Protein AF-A0A5B7H146-F1 (afdb_monomer_lite)

Foldseek 3Di:
DVVVCPPPDPPDDDDDDPVNVVVVVVVVVLVVVPVVQDFDDDPDPDDGPSVVVSVVVVVVVVVVVPD

Sequence (67 aa):
MNIAVKGKKTSAPCVTSSLTASLLKMLDTICQWVDDILPIDQPQRYGNKAFRDFYSRLKEVKYSVNQ

InterPro domains:
  IPR004327 Phosphotyrosyl phosphatase activator, PTPA [PF03095] (2-61)
  IPR004327 Phosphotyrosyl phosphatase activator, PTPA [PTHR10012] (2-62)
  IPR037218 PTPA superfamily [SSF140984] (2-63)

pLDDT: mean 90.03, std 13.5, range [32.75, 97.12]

Structure (mmCIF, N/CA/C/O backbone):
data_AF-A0A5B7H146-F1
#
_entry.id   AF-A0A5B7H146-F1
#
loop_
_atom_site.group_PDB
_atom_site.id
_atom_site.type_symbol
_atom_site.label_atom_id
_atom_site.label_alt_id
_atom_site.label_comp_id
_atom_site.label_asym_id
_atom_site.label_entity_id
_atom_site.label_seq_id
_atom_site.pdbx_PDB_ins_code
_atom_site.Cartn_x
_atom_site.Cartn_y
_atom_site.Cartn_z
_atom_site.occupancy
_atom_site.B_iso_or_equiv
_atom_site.auth_seq_id
_atom_site.auth_comp_id
_atom_site.auth_asym_id
_atom_site.auth_atom_id
_atom_site.pdbx_PDB_model_num
ATOM 1 N N . MET A 1 1 ? 16.233 8.339 -13.971 1.00 79.50 1 MET A N 1
ATOM 2 C CA . MET A 1 1 ? 14.924 7.811 -14.427 1.00 79.50 1 MET A CA 1
ATOM 3 C C . MET A 1 1 ? 14.258 8.688 -15.489 1.00 79.50 1 MET A C 1
ATOM 5 O O . MET A 1 1 ? 13.866 8.130 -16.500 1.00 79.50 1 MET A O 1
ATOM 9 N N . ASN A 1 2 ? 14.196 10.020 -15.335 1.00 91.25 2 ASN A N 1
ATOM 10 C CA . ASN A 1 2 ? 13.470 10.936 -16.241 1.00 91.25 2 ASN A CA 1
ATOM 11 C C . ASN A 1 2 ? 13.723 10.716 -17.755 1.00 91.25 2 ASN A C 1
ATOM 13 O O . ASN A 1 2 ? 12.797 10.414 -18.501 1.00 91.25 2 ASN A O 1
ATOM 17 N N . ILE A 1 3 ? 14.979 10.776 -18.213 1.00 96.56 3 ILE A N 1
ATOM 18 C CA . ILE A 1 3 ? 15.299 10.621 -19.647 1.00 96.56 3 ILE A CA 1
ATOM 19 C C . ILE A 1 3 ? 14.947 9.224 -20.179 1.00 96.56 3 ILE A C 1
ATOM 21 O O . ILE A 1 3 ? 14.426 9.097 -21.281 1.00 96.56 3 ILE A O 1
ATOM 25 N N . ALA A 1 4 ? 15.167 8.178 -19.381 1.00 91.44 4 ALA A N 1
ATOM 26 C CA . ALA A 1 4 ? 14.958 6.793 -19.798 1.00 91.44 4 ALA A CA 1
ATOM 27 C C . ALA A 1 4 ? 13.481 6.436 -20.055 1.00 91.44 4 ALA A C 1
ATOM 29 O O . ALA A 1 4 ? 13.212 5.471 -20.775 1.00 91.44 4 ALA A O 1
ATOM 30 N N . VAL A 1 5 ? 12.537 7.192 -19.484 1.00 93.38 5 VAL A N 1
ATOM 31 C CA . VAL A 1 5 ? 11.086 6.959 -19.611 1.00 93.38 5 VAL A CA 1
ATOM 32 C C . VAL A 1 5 ? 10.372 8.019 -20.456 1.00 93.38 5 VAL A C 1
ATOM 34 O O . VAL A 1 5 ? 9.190 7.865 -20.758 1.00 93.38 5 VAL A O 1
ATOM 37 N N . LYS A 1 6 ? 11.069 9.084 -20.876 1.00 95.94 6 LYS A N 1
ATOM 38 C CA . LYS A 1 6 ? 10.480 10.183 -21.652 1.00 95.94 6 LYS A CA 1
ATOM 39 C C . LYS A 1 6 ? 9.876 9.663 -22.962 1.00 95.94 6 LYS A C 1
ATOM 41 O O . LYS A 1 6 ? 10.548 8.989 -23.735 1.00 95.94 6 LYS A O 1
ATOM 46 N N . GLY A 1 7 ? 8.604 9.984 -23.204 1.00 95.50 7 GLY A N 1
ATOM 47 C CA . GLY A 1 7 ? 7.877 9.586 -24.417 1.00 95.50 7 GLY A CA 1
ATOM 48 C C . GLY A 1 7 ? 7.465 8.108 -24.482 1.00 95.50 7 GLY A C 1
ATOM 49 O O . GLY A 1 7 ? 6.889 7.693 -25.485 1.00 95.50 7 GLY A O 1
ATOM 50 N N . LYS A 1 8 ? 7.724 7.308 -23.438 1.00 95.12 8 LYS A N 1
ATOM 51 C CA . LYS A 1 8 ? 7.280 5.910 -23.360 1.00 95.12 8 LYS A CA 1
ATOM 52 C C . LYS A 1 8 ? 5.928 5.820 -22.656 1.00 95.12 8 LYS A C 1
ATOM 54 O O . LYS A 1 8 ? 5.689 6.504 -21.664 1.00 95.12 8 LYS A O 1
ATOM 59 N N . LYS A 1 9 ? 5.047 4.955 -23.163 1.00 96.38 9 LYS A N 1
ATOM 60 C CA . LYS A 1 9 ? 3.780 4.617 -22.496 1.00 96.38 9 LYS A CA 1
ATOM 61 C C . LYS A 1 9 ? 4.060 3.796 -21.237 1.00 96.38 9 LYS A C 1
ATOM 63 O O . LYS A 1 9 ? 5.016 3.027 -21.209 1.00 96.38 9 LYS A O 1
ATOM 68 N N . THR A 1 10 ? 3.187 3.891 -20.240 1.00 93.69 10 THR A N 1
ATOM 69 C CA . THR A 1 10 ? 3.248 3.045 -19.034 1.00 93.69 10 THR A CA 1
ATOM 70 C C . THR A 1 10 ? 3.039 1.562 -19.343 1.00 93.69 10 THR A C 1
ATOM 72 O O . THR A 1 10 ? 3.584 0.717 -18.647 1.00 93.69 10 THR A O 1
ATOM 75 N N . SER A 1 11 ? 2.308 1.246 -20.415 1.00 95.00 11 SER A N 1
ATOM 76 C CA . SER A 1 11 ? 2.096 -0.116 -20.918 1.00 95.00 11 SER A CA 1
ATOM 77 C C . SER A 1 11 ? 3.171 -0.602 -21.896 1.00 95.00 11 SER A C 1
ATOM 79 O O . SER A 1 11 ? 3.037 -1.688 -22.459 1.00 95.00 11 SER A O 1
ATOM 81 N N . ALA A 1 12 ? 4.212 0.197 -22.162 1.00 94.44 12 ALA A N 1
ATOM 82 C CA . ALA A 1 12 ? 5.285 -0.228 -23.051 1.00 94.44 12 ALA A CA 1
ATOM 83 C C . ALA A 1 12 ? 6.030 -1.429 -22.435 1.00 94.44 12 ALA A C 1
ATOM 85 O O . ALA A 1 12 ? 6.359 -1.377 -21.248 1.00 94.44 12 ALA A O 1
ATOM 86 N N . PRO A 1 13 ? 6.347 -2.478 -23.218 1.00 92.19 13 PRO A N 1
ATOM 87 C CA . PRO A 1 1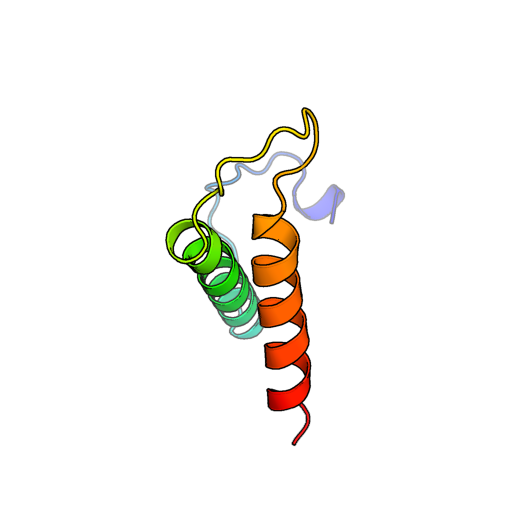3 ? 7.165 -3.582 -22.735 1.00 92.19 13 PRO A CA 1
ATOM 88 C C . PRO A 1 13 ? 8.490 -3.073 -22.162 1.00 92.19 13 PRO A C 1
ATOM 90 O O . PRO A 1 13 ? 9.157 -2.222 -22.758 1.00 92.19 13 PRO A O 1
ATOM 93 N N . CYS A 1 14 ? 8.878 -3.590 -21.002 1.00 91.12 14 CYS A N 1
ATOM 94 C CA . CYS A 1 14 ? 10.125 -3.241 -20.340 1.00 91.12 14 CYS A CA 1
ATOM 95 C C . CYS A 1 14 ? 10.778 -4.487 -19.740 1.00 91.12 14 CYS A C 1
ATOM 97 O O . CYS A 1 14 ? 10.145 -5.530 -19.581 1.00 91.12 14 CYS A O 1
ATOM 99 N N . VAL A 1 15 ? 12.070 -4.385 -19.436 1.00 90.50 15 VAL A N 1
ATOM 100 C CA . VAL A 1 15 ? 12.800 -5.480 -18.798 1.00 90.50 15 VAL A CA 1
ATOM 101 C C . VAL A 1 15 ? 12.324 -5.614 -17.356 1.00 90.50 15 VAL A C 1
ATOM 103 O O . VAL A 1 15 ? 12.484 -4.690 -16.559 1.00 90.50 15 VAL A O 1
ATOM 106 N N . THR A 1 16 ? 11.790 -6.783 -17.019 1.00 91.38 16 THR A N 1
ATOM 107 C CA . THR A 1 16 ? 11.444 -7.165 -15.649 1.00 91.38 16 THR A CA 1
ATOM 108 C C . THR A 1 16 ? 12.554 -8.040 -15.078 1.00 91.38 16 THR A C 1
ATOM 110 O O . THR A 1 16 ? 12.772 -9.160 -15.539 1.00 91.38 16 THR A O 1
ATOM 113 N N . SER A 1 17 ? 13.269 -7.535 -14.077 1.00 95.62 17 SER A N 1
ATOM 114 C CA . SER A 1 17 ? 14.243 -8.314 -13.312 1.00 95.62 17 SER A CA 1
ATOM 115 C C . SER A 1 17 ? 13.585 -8.999 -12.112 1.00 95.62 17 SER A C 1
ATOM 117 O O . SER A 1 17 ? 12.512 -8.589 -11.654 1.00 95.62 17 SER A O 1
ATOM 119 N N . SER A 1 18 ? 14.262 -10.003 -11.551 1.00 95.75 18 SER A N 1
ATOM 120 C CA . SER A 1 18 ? 13.840 -10.652 -10.302 1.00 95.75 18 SER A CA 1
ATOM 121 C C . SER A 1 18 ? 13.650 -9.643 -9.166 1.00 95.75 18 SER A C 1
ATOM 123 O O . SER A 1 18 ? 12.661 -9.714 -8.446 1.00 95.75 18 SER A O 1
ATOM 125 N N . LEU A 1 19 ? 14.534 -8.645 -9.058 1.00 95.25 19 LEU A N 1
ATOM 126 C CA . LEU A 1 19 ? 14.411 -7.577 -8.066 1.00 95.25 19 LEU A CA 1
ATOM 127 C C . LEU A 1 19 ? 13.134 -6.750 -8.268 1.00 95.25 19 LEU A C 1
ATOM 129 O O . LEU A 1 19 ? 12.410 -6.508 -7.306 1.00 95.25 19 LEU A O 1
ATOM 133 N N . THR A 1 20 ? 12.827 -6.340 -9.505 1.00 95.12 20 THR A N 1
ATOM 134 C CA . THR A 1 20 ? 11.592 -5.584 -9.776 1.00 95.12 20 THR A CA 1
ATOM 135 C C . THR A 1 20 ? 10.338 -6.408 -9.489 1.00 95.12 20 THR A C 1
ATOM 137 O O . THR A 1 20 ? 9.390 -5.871 -8.928 1.00 95.12 20 THR A O 1
ATOM 140 N N . ALA A 1 21 ? 10.350 -7.713 -9.781 1.00 95.19 21 ALA A N 1
ATOM 141 C CA . ALA A 1 21 ? 9.241 -8.607 -9.453 1.00 95.19 21 ALA A CA 1
ATOM 142 C C . ALA A 1 21 ? 9.053 -8.763 -7.931 1.00 95.19 21 ALA A C 1
ATOM 144 O O . ALA A 1 21 ? 7.929 -8.691 -7.441 1.00 95.19 21 ALA A O 1
ATOM 145 N N . SER A 1 22 ? 10.142 -8.901 -7.167 1.00 94.62 22 SER A N 1
ATOM 146 C CA . SER A 1 22 ? 10.086 -8.953 -5.700 1.00 94.62 22 SER A CA 1
ATOM 147 C C . SER A 1 22 ? 9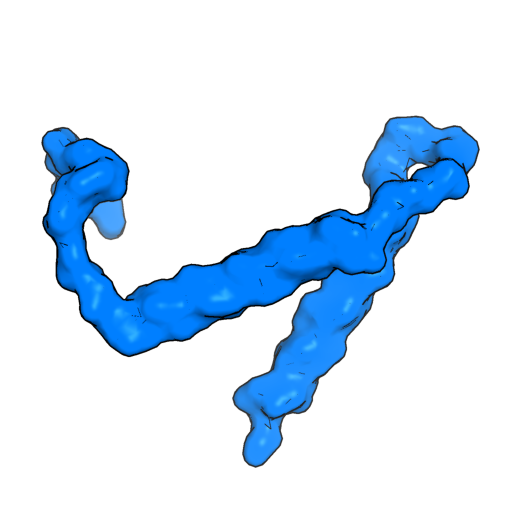.564 -7.652 -5.085 1.00 94.62 22 SER A C 1
ATOM 149 O O . SER A 1 22 ? 8.790 -7.698 -4.131 1.00 94.62 22 SER A O 1
ATOM 151 N N . LEU A 1 23 ? 9.940 -6.494 -5.642 1.00 95.50 23 LEU A N 1
ATOM 152 C CA . LEU A 1 23 ? 9.407 -5.197 -5.212 1.00 95.50 23 LEU A CA 1
ATOM 153 C C . LEU A 1 23 ? 7.903 -5.083 -5.482 1.00 95.50 23 LEU A C 1
ATOM 155 O O . LEU A 1 23 ? 7.176 -4.624 -4.606 1.00 95.50 23 LEU A O 1
ATOM 159 N N . LEU A 1 24 ? 7.431 -5.533 -6.650 1.00 95.69 24 LEU A N 1
ATOM 160 C CA . LEU A 1 24 ? 5.997 -5.574 -6.957 1.00 95.69 24 LEU A CA 1
ATOM 161 C C . LEU A 1 24 ? 5.248 -6.468 -5.964 1.00 95.69 24 LEU A C 1
ATOM 163 O O . LEU A 1 24 ? 4.299 -6.009 -5.343 1.00 95.69 24 LEU A O 1
ATOM 167 N N . LYS A 1 25 ? 5.750 -7.681 -5.699 1.00 95.75 25 LYS A N 1
ATOM 168 C CA . LYS A 1 25 ? 5.150 -8.598 -4.717 1.00 95.75 25 LYS A CA 1
ATOM 169 C C . LYS A 1 25 ? 5.084 -8.002 -3.305 1.00 95.75 25 LYS A C 1
ATOM 171 O O . LYS A 1 25 ? 4.106 -8.205 -2.587 1.00 95.75 25 LYS A O 1
ATOM 176 N N . MET A 1 26 ? 6.124 -7.277 -2.891 1.00 94.94 26 MET A N 1
ATOM 177 C CA . MET A 1 26 ? 6.131 -6.562 -1.613 1.00 94.94 26 MET A CA 1
ATOM 178 C C . MET A 1 26 ? 5.040 -5.484 -1.577 1.00 94.94 26 MET A C 1
ATOM 180 O O . MET A 1 26 ? 4.317 -5.393 -0.589 1.00 94.94 26 MET A O 1
ATOM 184 N N . LEU A 1 27 ? 4.897 -4.692 -2.644 1.00 96.75 27 LEU A N 1
ATOM 185 C CA . LEU A 1 27 ? 3.846 -3.676 -2.745 1.00 96.75 27 LEU A CA 1
ATOM 186 C C . LEU A 1 27 ? 2.449 -4.305 -2.746 1.00 96.75 27 LEU A C 1
ATOM 188 O O . LEU A 1 27 ? 1.592 -3.826 -2.013 1.00 96.75 27 LEU A O 1
ATOM 192 N N . A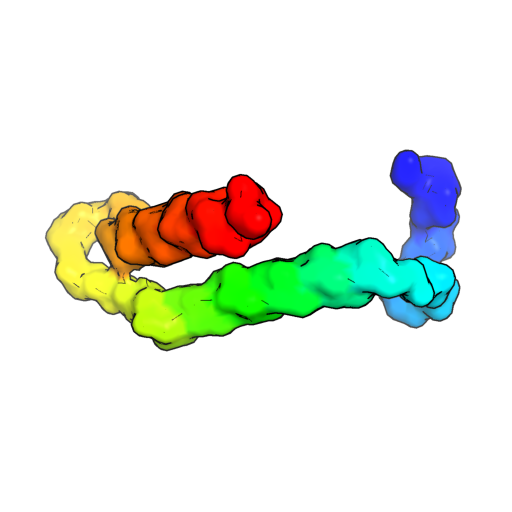SP A 1 28 ? 2.244 -5.408 -3.469 1.00 97.12 28 ASP A N 1
ATOM 193 C CA . ASP A 1 28 ? 0.978 -6.152 -3.472 1.00 97.12 28 ASP A CA 1
ATOM 194 C C . ASP A 1 28 ? 0.617 -6.650 -2.065 1.00 97.12 28 ASP A C 1
ATOM 196 O O . ASP A 1 28 ? -0.529 -6.545 -1.637 1.00 97.12 28 ASP A O 1
ATOM 200 N N . THR A 1 29 ? 1.610 -7.120 -1.302 1.00 95.25 29 THR A N 1
ATOM 201 C CA . THR A 1 29 ? 1.419 -7.559 0.092 1.00 95.25 29 THR A CA 1
ATOM 202 C C . THR A 1 29 ? 0.988 -6.396 0.988 1.00 95.25 29 THR A C 1
ATOM 204 O O . THR A 1 29 ? 0.082 -6.544 1.804 1.00 95.25 29 THR A O 1
ATOM 207 N N . ILE A 1 30 ? 1.613 -5.226 0.822 1.00 95.50 30 ILE A N 1
ATOM 208 C CA . ILE A 1 30 ? 1.252 -4.010 1.562 1.00 95.50 30 ILE A CA 1
ATOM 209 C C . ILE A 1 30 ? -0.157 -3.543 1.170 1.00 95.50 30 ILE A C 1
ATOM 211 O O . ILE A 1 30 ? -0.924 -3.145 2.043 1.00 95.50 30 ILE A O 1
ATOM 215 N N . CYS A 1 31 ? -0.521 -3.617 -0.113 1.00 96.19 31 CYS A N 1
ATOM 216 C CA . CYS A 1 31 ? -1.867 -3.295 -0.587 1.00 96.19 31 CYS A CA 1
ATOM 217 C C . CYS A 1 31 ? -2.921 -4.232 0.014 1.00 96.19 31 CYS A C 1
ATOM 219 O O . CYS A 1 31 ? -3.947 -3.745 0.476 1.00 96.19 31 CYS A O 1
ATOM 221 N N . GLN A 1 32 ? -2.649 -5.538 0.092 1.00 96.50 32 GLN A N 1
ATOM 222 C CA . GLN A 1 32 ? -3.578 -6.515 0.670 1.00 96.50 32 GLN A CA 1
ATOM 223 C C . GLN A 1 32 ? -3.927 -6.204 2.133 1.00 96.50 32 GLN A C 1
ATOM 225 O O . GLN A 1 32 ? -5.052 -6.433 2.569 1.00 96.50 32 GLN A O 1
ATOM 230 N N . TRP A 1 33 ? -2.998 -5.625 2.899 1.00 96.31 33 TRP A N 1
ATOM 231 C CA . TRP A 1 33 ? -3.279 -5.245 4.284 1.00 96.31 33 TRP A CA 1
ATOM 232 C C . TRP A 1 33 ? -4.307 -4.123 4.420 1.00 96.31 33 TRP A C 1
ATOM 234 O O . TRP A 1 33 ? -4.864 -3.967 5.501 1.00 96.31 33 TRP A O 1
ATOM 244 N N . VAL A 1 34 ? -4.560 -3.338 3.368 1.00 95.44 34 VAL A N 1
ATOM 245 C CA . VAL A 1 34 ? -5.642 -2.342 3.377 1.00 95.44 34 VAL A CA 1
ATOM 246 C C . VAL A 1 34 ? -7.003 -3.035 3.459 1.00 95.44 34 VAL A C 1
ATOM 248 O O . VAL A 1 34 ? -7.878 -2.552 4.173 1.00 95.44 34 VAL A O 1
ATOM 251 N N . ASP A 1 35 ? -7.157 -4.184 2.798 1.00 95.75 35 ASP A N 1
ATOM 252 C CA . ASP A 1 35 ? -8.382 -4.987 2.869 1.00 95.75 35 ASP A CA 1
ATOM 253 C C . ASP A 1 35 ? -8.501 -5.713 4.218 1.00 95.75 35 ASP A C 1
ATOM 255 O O . ASP A 1 35 ? -9.594 -5.834 4.771 1.00 95.75 35 ASP A O 1
ATOM 259 N N . ASP A 1 36 ? -7.372 -6.156 4.782 1.00 96.00 36 ASP A N 1
ATOM 260 C CA . ASP A 1 36 ? -7.344 -6.847 6.077 1.00 96.00 36 ASP A CA 1
ATOM 261 C C . ASP A 1 36 ? -7.587 -5.904 7.270 1.00 96.00 36 ASP A C 1
ATOM 263 O O . ASP A 1 36 ? -8.050 -6.336 8.328 1.00 96.00 36 ASP A O 1
ATOM 267 N N . ILE A 1 37 ? -7.199 -4.630 7.145 1.00 95.81 37 ILE A N 1
ATOM 268 C CA . ILE A 1 37 ? -7.186 -3.644 8.233 1.00 95.81 37 ILE A CA 1
ATOM 269 C C . ILE A 1 37 ? -8.224 -2.572 7.923 1.00 95.81 37 ILE A C 1
ATOM 271 O O . ILE A 1 37 ? -7.927 -1.473 7.446 1.00 95.81 37 ILE A O 1
ATOM 275 N N . LEU A 1 38 ? -9.474 -2.931 8.204 1.00 95.06 38 LEU A N 1
ATOM 276 C CA . LEU A 1 38 ? -10.624 -2.085 7.929 1.00 95.06 38 LEU A CA 1
ATOM 277 C C . LEU A 1 38 ? -10.576 -0.773 8.733 1.00 95.06 38 LEU A C 1
ATOM 279 O O . LEU A 1 38 ? -10.118 -0.755 9.880 1.00 95.06 38 LEU A O 1
ATOM 283 N N . PRO A 1 39 ? -11.101 0.332 8.176 1.00 94.56 39 PRO A N 1
ATOM 284 C CA . PRO A 1 39 ? -11.290 1.565 8.924 1.00 94.56 39 PRO A CA 1
ATOM 285 C C . PRO A 1 39 ? -12.165 1.326 10.156 1.00 94.56 39 PRO A C 1
ATOM 287 O O . PRO A 1 39 ? -13.222 0.705 10.062 1.00 94.56 39 PRO A O 1
ATOM 290 N N . ILE A 1 40 ? -11.758 1.868 11.303 1.00 95.31 40 ILE A N 1
ATOM 291 C CA . ILE A 1 40 ? -12.576 1.808 12.518 1.00 95.31 40 ILE A CA 1
ATOM 292 C C . ILE A 1 40 ? -13.482 3.029 12.626 1.00 95.31 40 ILE A C 1
ATOM 294 O O . ILE A 1 40 ? -13.099 4.128 12.210 1.00 95.31 40 ILE A O 1
ATOM 298 N N . ASP A 1 41 ? -14.655 2.851 13.229 1.00 95.06 41 ASP A N 1
ATOM 299 C CA . ASP A 1 41 ? -15.478 3.990 13.619 1.00 95.06 41 ASP A CA 1
ATOM 300 C C . ASP A 1 41 ? -14.767 4.788 14.721 1.00 95.06 41 ASP A C 1
ATOM 302 O O . ASP A 1 41 ? -14.232 4.233 15.687 1.00 95.06 41 ASP A O 1
ATOM 306 N N . GLN A 1 42 ? -14.694 6.105 14.544 1.00 92.88 42 GLN A N 1
ATOM 307 C CA . GLN A 1 42 ? -13.997 6.982 15.471 1.00 92.88 42 GLN A CA 1
ATOM 308 C C . GLN A 1 42 ? -14.570 8.405 15.454 1.00 92.88 42 GLN A C 1
ATOM 310 O O . GLN A 1 42 ? -14.840 8.960 14.391 1.00 92.88 42 GLN A O 1
ATOM 315 N N . PRO A 1 43 ? -14.624 9.080 16.617 1.00 90.44 43 PRO A N 1
ATOM 316 C CA . PRO A 1 43 ? -15.083 10.469 16.702 1.00 90.44 43 PRO A CA 1
ATOM 317 C C . PRO A 1 43 ? -14.094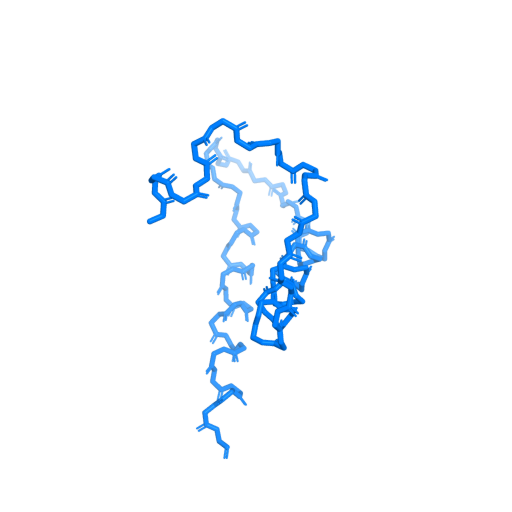 11.473 16.081 1.00 90.44 43 PRO A C 1
ATOM 319 O O . PRO A 1 43 ? -14.410 12.646 15.894 1.00 90.44 43 PRO A O 1
ATOM 322 N N . GLN A 1 44 ? -12.863 11.042 15.787 1.00 90.56 44 GLN A N 1
ATOM 323 C CA . GLN A 1 44 ? -11.808 11.890 15.242 1.00 90.56 44 GLN A CA 1
ATOM 324 C C . GLN A 1 44 ? -11.980 12.096 13.729 1.00 90.56 44 GLN A C 1
ATOM 326 O O . GLN A 1 44 ? -11.922 11.145 12.952 1.00 90.56 44 GLN A O 1
ATOM 331 N N . ARG A 1 45 ? -12.076 13.365 13.312 1.00 91.88 45 ARG A N 1
ATOM 332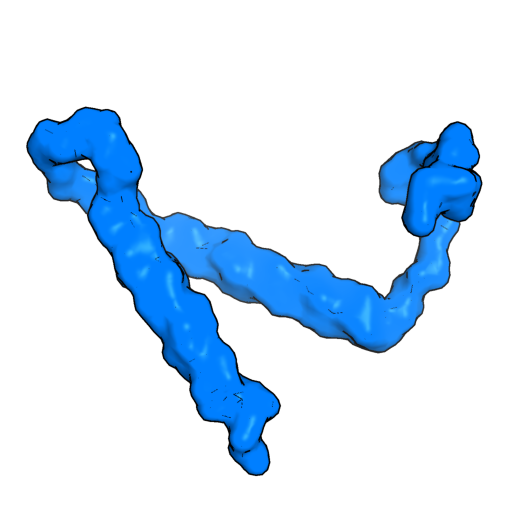 C CA . ARG A 1 45 ? -12.340 13.784 11.922 1.00 91.88 45 ARG A CA 1
ATOM 333 C C . ARG A 1 45 ? -11.230 13.463 10.910 1.00 91.88 45 ARG A C 1
ATOM 335 O O . ARG A 1 45 ? -11.522 13.305 9.731 1.00 91.88 45 ARG A O 1
ATOM 342 N N . TYR A 1 46 ? -9.971 13.402 11.339 1.00 92.38 46 TYR A N 1
ATOM 343 C CA . TYR A 1 46 ? -8.824 13.202 10.444 1.00 92.38 46 TYR A CA 1
ATOM 344 C C . TYR A 1 46 ? -8.031 11.961 10.820 1.00 92.38 46 TYR A C 1
ATOM 346 O O . TYR A 1 46 ? -7.745 11.770 11.999 1.00 92.38 46 TYR A O 1
ATOM 354 N N . GLY A 1 47 ? -7.604 11.198 9.810 1.00 92.19 47 GLY A N 1
ATOM 355 C CA . GLY A 1 47 ? -6.734 10.031 9.958 1.00 92.19 47 GLY A CA 1
ATOM 356 C C . GLY A 1 47 ? -7.405 8.892 10.721 1.00 92.19 47 GLY A C 1
ATOM 357 O O . GLY A 1 47 ? -7.562 8.958 11.940 1.00 92.19 47 GLY A O 1
ATOM 358 N N . ASN A 1 48 ? -7.780 7.824 10.018 1.00 96.31 48 ASN A N 1
ATOM 359 C CA . ASN A 1 48 ? -8.346 6.654 10.677 1.00 96.31 48 ASN A CA 1
ATOM 360 C C . ASN A 1 48 ? -7.278 5.953 11.535 1.00 96.31 48 ASN A C 1
ATOM 362 O O . ASN A 1 48 ? -6.168 5.695 11.066 1.00 96.31 48 ASN A O 1
ATOM 366 N N . LYS A 1 49 ? -7.601 5.643 12.792 1.00 94.94 49 LYS A N 1
ATOM 367 C CA . LYS A 1 49 ? -6.679 4.992 13.730 1.00 94.94 49 LYS A CA 1
ATOM 368 C C . LYS A 1 49 ? -6.260 3.590 13.288 1.00 94.94 49 LYS A C 1
ATOM 370 O O . LYS A 1 49 ? -5.166 3.194 13.676 1.00 94.94 49 LYS A O 1
ATOM 375 N N . ALA A 1 50 ? -7.024 2.922 12.419 1.00 96.38 50 ALA A N 1
ATOM 376 C CA . ALA A 1 50 ? -6.634 1.663 11.778 1.00 96.38 50 ALA A CA 1
ATOM 377 C C . ALA A 1 50 ? -5.281 1.764 11.040 1.00 96.38 50 ALA A C 1
ATOM 379 O O . ALA A 1 50 ? -4.541 0.788 10.936 1.00 96.38 50 ALA A O 1
ATOM 380 N N . PHE A 1 51 ? -4.873 2.970 10.617 1.00 96.19 51 PHE A N 1
ATOM 381 C CA . PHE A 1 51 ? -3.539 3.198 10.053 1.00 96.19 51 PHE A CA 1
ATOM 382 C C . PHE A 1 51 ? -2.399 2.827 11.020 1.00 96.19 51 PHE A C 1
ATOM 384 O O . PHE A 1 51 ? -1.314 2.446 10.584 1.00 96.19 51 PHE A O 1
ATOM 391 N N . ARG A 1 52 ? -2.616 2.916 12.339 1.00 95.62 52 ARG A N 1
ATOM 392 C CA . ARG A 1 52 ? -1.616 2.503 13.338 1.00 95.62 52 ARG A CA 1
ATOM 393 C C . ARG A 1 52 ? -1.380 1.000 13.306 1.00 95.62 52 ARG A C 1
ATOM 395 O O . ARG A 1 52 ? -0.234 0.581 13.460 1.00 95.62 52 ARG A O 1
ATOM 402 N N . ASP A 1 53 ? -2.431 0.223 13.075 1.00 95.75 53 ASP A N 1
ATOM 403 C CA . ASP A 1 53 ? -2.358 -1.234 12.988 1.00 95.75 53 ASP A CA 1
ATOM 404 C C . ASP A 1 53 ? -1.684 -1.638 11.674 1.00 95.75 53 ASP A C 1
ATOM 406 O O . ASP A 1 53 ? -0.737 -2.425 11.679 1.00 95.75 53 ASP A O 1
ATOM 410 N N . PHE A 1 54 ? -2.057 -0.978 10.571 1.00 96.62 54 PHE A N 1
ATOM 411 C CA . PHE A 1 54 ? -1.383 -1.109 9.275 1.00 96.62 54 PHE A CA 1
ATOM 412 C C . PHE A 1 54 ? 0.120 -0.829 9.371 1.00 96.62 54 PHE A C 1
ATOM 414 O O . PHE A 1 54 ? 0.950 -1.637 8.948 1.00 96.62 54 PHE A O 1
ATOM 421 N N . TYR A 1 55 ? 0.497 0.292 9.986 1.00 95.44 55 TYR A N 1
ATOM 422 C CA . TYR A 1 55 ? 1.899 0.666 10.140 1.00 95.44 55 TYR A CA 1
ATOM 423 C C . TYR A 1 55 ? 2.655 -0.246 11.116 1.00 95.44 55 TYR A C 1
ATOM 425 O O . TYR A 1 55 ? 3.843 -0.511 10.924 1.00 95.44 55 TYR A O 1
ATOM 433 N N . SER A 1 56 ? 1.995 -0.739 12.166 1.00 95.00 56 SER A N 1
ATOM 434 C CA . SER A 1 56 ? 2.604 -1.691 13.102 1.00 95.00 56 SER A CA 1
ATOM 435 C C . SER A 1 56 ? 2.938 -3.010 12.414 1.00 95.00 56 SER A C 1
ATOM 437 O O . SER A 1 56 ? 4.081 -3.453 12.516 1.00 95.00 56 SER A O 1
ATOM 439 N N . ARG A 1 57 ? 2.022 -3.543 11.595 1.00 94.19 57 ARG A N 1
ATOM 440 C CA . ARG A 1 57 ? 2.272 -4.736 10.772 1.00 94.19 57 ARG A CA 1
ATOM 441 C C . ARG A 1 57 ? 3.453 -4.541 9.815 1.00 94.19 57 ARG A C 1
ATOM 443 O O . ARG A 1 57 ? 4.327 -5.399 9.731 1.00 94.19 57 ARG A O 1
ATOM 450 N N . LEU A 1 58 ? 3.547 -3.380 9.158 1.00 93.00 58 LEU A N 1
ATOM 451 C CA . LEU A 1 58 ? 4.694 -3.053 8.300 1.00 93.00 58 LEU A CA 1
ATOM 452 C C . LEU A 1 58 ? 6.025 -3.061 9.069 1.00 93.00 58 LEU A C 1
ATOM 454 O O . LEU A 1 58 ? 7.030 -3.568 8.565 1.00 93.00 58 LEU A O 1
ATOM 458 N N . LYS A 1 59 ? 6.051 -2.503 10.287 1.00 92.75 59 LYS A N 1
ATOM 459 C CA . LYS A 1 59 ? 7.254 -2.521 11.132 1.00 92.75 59 LYS A CA 1
ATOM 460 C C . LYS A 1 59 ? 7.652 -3.941 11.517 1.00 92.75 59 LYS A C 1
ATOM 462 O O . LYS A 1 59 ? 8.840 -4.232 11.496 1.00 92.75 59 LYS A O 1
ATOM 467 N N . GLU A 1 60 ? 6.701 -4.806 11.850 1.00 89.69 60 GLU A N 1
ATOM 468 C CA . GLU A 1 60 ? 6.970 -6.195 12.247 1.00 89.69 60 GLU A CA 1
ATOM 469 C C . GLU A 1 60 ? 7.638 -6.997 11.124 1.00 89.69 60 GLU A C 1
ATOM 471 O O . GLU A 1 60 ? 8.654 -7.652 11.363 1.00 89.69 60 GLU A O 1
ATOM 476 N N . VAL A 1 61 ? 7.162 -6.850 9.882 1.00 81.56 61 VAL A N 1
ATOM 477 C CA . VAL A 1 61 ? 7.755 -7.510 8.702 1.00 81.56 61 VAL A CA 1
ATOM 478 C C . VAL A 1 61 ? 9.224 -7.120 8.487 1.00 81.56 61 VAL A C 1
ATOM 480 O O . VAL A 1 61 ? 10.028 -7.933 8.031 1.00 81.56 61 VAL A O 1
ATOM 483 N N . LYS A 1 62 ? 9.628 -5.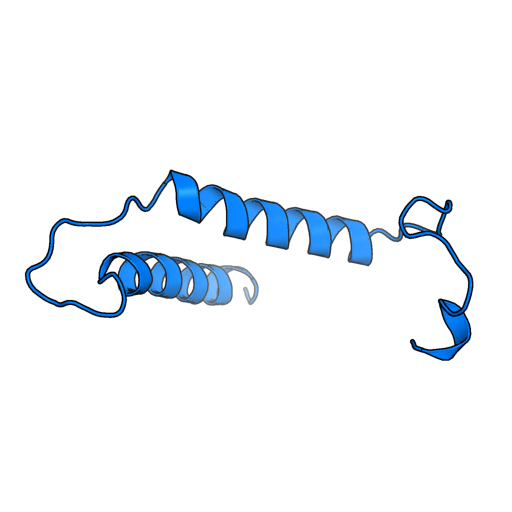900 8.866 1.00 62.72 62 LYS A N 1
ATOM 484 C CA . LYS A 1 62 ? 11.028 -5.453 8.755 1.00 62.72 62 LYS A CA 1
ATOM 485 C C . LYS A 1 62 ? 11.991 -6.276 9.625 1.00 62.72 62 LYS A C 1
ATOM 487 O O . LYS A 1 62 ? 13.164 -6.406 9.266 1.00 62.72 62 LYS A O 1
ATOM 492 N N . TYR A 1 63 ? 11.527 -6.829 10.745 1.00 53.91 63 TYR A N 1
ATOM 493 C CA . TYR A 1 63 ? 12.368 -7.616 11.654 1.00 53.91 63 TYR A CA 1
ATOM 494 C C . TYR A 1 63 ? 12.554 -9.068 11.196 1.00 53.91 63 TYR A C 1
ATOM 496 O O . TYR A 1 63 ? 13.494 -9.717 11.637 1.00 53.91 63 TYR A O 1
ATOM 504 N N . SER A 1 64 ? 11.717 -9.562 10.280 1.00 53.53 64 SER A N 1
ATOM 505 C CA . SER A 1 64 ? 11.766 -10.943 9.775 1.00 53.53 64 SER A CA 1
ATOM 506 C C . SER A 1 64 ? 12.713 -11.130 8.583 1.00 53.53 64 SER A C 1
ATOM 508 O O . SER A 1 64 ? 13.062 -12.254 8.253 1.00 53.53 64 SER A O 1
ATOM 510 N N . VAL A 1 65 ? 13.113 -10.042 7.915 1.00 52.53 65 VAL A N 1
ATOM 511 C CA . VAL A 1 65 ? 13.934 -10.073 6.684 1.00 52.53 65 VAL A CA 1
ATOM 512 C C . VAL A 1 65 ? 15.441 -9.910 6.975 1.00 52.53 65 VAL A C 1
ATOM 514 O O . VAL A 1 65 ? 16.253 -9.946 6.059 1.00 52.53 65 VAL A O 1
ATOM 517 N N . ASN A 1 66 ? 15.841 -9.751 8.244 1.00 39.41 66 ASN A N 1
ATOM 518 C CA . ASN A 1 66 ? 17.242 -9.562 8.660 1.00 39.41 66 ASN A CA 1
ATOM 519 C C . ASN A 1 66 ? 17.766 -10.662 9.611 1.00 39.41 66 ASN A C 1
ATOM 521 O O . ASN A 1 66 ? 18.586 -10.369 10.482 1.00 39.41 66 ASN A O 1
ATOM 525 N N . GLN A 1 67 ? 17.311 -11.907 9.460 1.00 32.75 67 GLN A N 1
ATOM 526 C CA . GLN A 1 67 ? 17.880 -13.081 10.136 1.00 32.75 67 GLN A CA 1
ATOM 527 C C . GLN A 1 67 ? 18.150 -14.181 9.110 1.00 32.75 67 GLN A C 1
ATOM 529 O O . GLN A 1 67 ? 19.145 -14.911 9.301 1.00 32.75 67 GLN A O 1
#

Organism: Portunus trituberculatus (NCBI:txid210409)

Secondary structure (DSSP, 8-state):
-HHHHTT--TTS-----HHHHHHHHHHHHHHHHHHHSPPPP-S-SSS-THHHHHHHHHHHHHHHS--

Radius of gyration: 17.33 Å; chains: 1; bounding box: 33×27×41 Å